Protein AF-A0A7U2MVR7-F1 (afdb_monomer_lite)

Sequence (162 aa):
MIDPFQKLPEEIIIQILESCWDFTSLDGLLQISLKANEVFDTYYPRITEAVVASCSMTSGFNDHKFRLVVAIQAAAIGPRTLRKCLEDKHWEPMPPVMESIFWSLECSTPIRQAINSAAKVHRLACICYDSFIENVKKAKPARPNVSENEIMTGFAPIHQCD

Structure (mmCIF, N/CA/C/O backbone):
data_AF-A0A7U2MVR7-F1
#
_entry.id   AF-A0A7U2MVR7-F1
#
loop_
_atom_site.group_PDB
_atom_site.id
_atom_site.type_symbol
_atom_site.label_atom_id
_atom_site.label_alt_id
_atom_site.label_comp_id
_atom_site.label_asym_id
_atom_site.label_entity_id
_atom_site.label_seq_id
_atom_site.pdbx_PDB_ins_code
_atom_site.Cartn_x
_atom_site.Cartn_y
_atom_site.Cartn_z
_atom_site.occupancy
_atom_site.B_iso_or_equiv
_atom_site.auth_seq_id
_atom_site.auth_comp_id
_atom_site.auth_asym_id
_atom_site.auth_atom_id
_atom_site.pdbx_PDB_model_num
ATOM 1 N N . MET A 1 1 ? -0.095 23.634 9.746 1.00 66.62 1 MET A N 1
ATOM 2 C CA . MET A 1 1 ? -0.661 23.236 8.440 1.00 66.62 1 MET A CA 1
ATOM 3 C C . MET A 1 1 ? -2.082 22.780 8.706 1.00 66.62 1 MET A C 1
ATOM 5 O O . MET A 1 1 ? -2.277 22.106 9.709 1.00 66.62 1 MET A O 1
ATOM 9 N N . ILE A 1 2 ? -3.065 23.219 7.922 1.00 87.19 2 ILE A N 1
ATOM 10 C CA . ILE A 1 2 ? -4.444 22.730 8.069 1.00 87.19 2 ILE A CA 1
ATOM 11 C C . ILE A 1 2 ? -4.480 21.322 7.470 1.00 87.19 2 ILE A C 1
ATOM 13 O O . ILE A 1 2 ? -3.958 21.136 6.373 1.00 87.19 2 ILE A O 1
ATOM 17 N N . ASP A 1 3 ? -5.045 20.352 8.189 1.00 92.12 3 ASP A N 1
ATOM 18 C CA . ASP A 1 3 ? -5.197 18.989 7.675 1.00 92.12 3 ASP A CA 1
ATOM 19 C C . ASP A 1 3 ? -6.128 19.005 6.442 1.00 92.12 3 ASP A C 1
ATOM 21 O O . ASP A 1 3 ? -7.248 19.527 6.536 1.00 92.12 3 ASP A O 1
ATOM 25 N N . PRO A 1 4 ? -5.692 18.479 5.278 1.00 92.44 4 PRO A N 1
ATOM 26 C CA . PRO A 1 4 ? -6.459 18.573 4.037 1.00 92.44 4 PRO A CA 1
ATOM 27 C C . PRO A 1 4 ? -7.788 17.806 4.080 1.00 92.44 4 PRO A C 1
ATOM 29 O O . PRO A 1 4 ? -8.694 18.127 3.312 1.00 92.44 4 PRO A O 1
ATOM 32 N N . PHE A 1 5 ? -7.942 16.850 4.999 1.00 95.88 5 PHE A N 1
ATOM 33 C CA . PHE A 1 5 ? -9.156 16.053 5.165 1.00 95.88 5 PHE A CA 1
ATOM 34 C C . PHE A 1 5 ? -9.999 16.488 6.370 1.00 95.88 5 PHE A C 1
ATOM 36 O O . PHE A 1 5 ? -11.045 15.897 6.618 1.00 95.88 5 PHE A O 1
ATOM 43 N N . GLN A 1 6 ? -9.618 17.555 7.087 1.00 94.94 6 GLN A N 1
ATOM 44 C CA . GLN A 1 6 ? -10.254 17.954 8.354 1.00 94.94 6 GLN A CA 1
ATOM 45 C C . GLN A 1 6 ? -11.776 18.140 8.279 1.00 94.94 6 GLN A C 1
ATOM 47 O O . GLN A 1 6 ? -12.474 17.967 9.274 1.00 94.94 6 GLN A O 1
ATOM 52 N N . LYS A 1 7 ? -12.291 18.565 7.121 1.00 95.38 7 LYS A N 1
ATOM 53 C CA . LYS A 1 7 ? -13.718 18.856 6.910 1.00 95.38 7 LYS A CA 1
ATOM 54 C C . LYS A 1 7 ? -14.466 17.733 6.190 1.00 95.38 7 LYS A C 1
ATOM 56 O O . LYS A 1 7 ? -15.657 17.887 5.931 1.00 95.38 7 LYS A O 1
ATOM 61 N N . LEU A 1 8 ? -13.775 16.661 5.810 1.00 96.69 8 LEU A N 1
ATOM 62 C CA . LEU A 1 8 ? -14.370 15.564 5.061 1.00 96.69 8 LEU A CA 1
ATOM 63 C C . LEU A 1 8 ? -14.932 14.508 6.025 1.00 96.69 8 LEU A C 1
ATOM 65 O O . LEU A 1 8 ? -14.269 14.177 7.010 1.00 96.69 8 LEU A O 1
ATOM 69 N N . PRO A 1 9 ? -16.133 13.968 5.752 1.00 97.25 9 PRO A N 1
ATOM 70 C CA . PRO A 1 9 ? -16.637 12.789 6.448 1.00 97.25 9 PRO A CA 1
ATOM 71 C C . PRO A 1 9 ? -15.704 11.592 6.252 1.00 97.25 9 PRO A C 1
ATOM 73 O O . PRO A 1 9 ? -15.078 11.463 5.196 1.00 97.25 9 PRO A O 1
ATOM 76 N N . GLU A 1 10 ? -15.640 10.693 7.234 1.00 97.44 10 GLU A N 1
ATOM 77 C CA . GLU A 1 10 ? -14.748 9.528 7.188 1.00 97.44 10 GLU A CA 1
ATOM 78 C C . GLU A 1 10 ? -15.024 8.635 5.980 1.00 97.44 10 GLU A C 1
ATOM 80 O O . GLU A 1 10 ? -14.089 8.144 5.358 1.00 97.44 10 GLU A O 1
ATOM 85 N N . GLU A 1 11 ? -16.285 8.499 5.575 1.00 97.69 11 GLU A N 1
ATOM 86 C CA . GLU A 1 11 ? -16.694 7.695 4.424 1.00 97.69 11 GLU A CA 1
ATOM 87 C C . GLU A 1 11 ? -16.067 8.205 3.123 1.00 97.69 11 GLU A C 1
ATOM 89 O O . GLU A 1 11 ? -15.654 7.414 2.275 1.00 97.69 11 GLU A O 1
ATOM 94 N N . ILE A 1 12 ? -15.947 9.528 2.985 1.00 98.25 12 ILE A N 1
ATOM 95 C CA . ILE A 1 12 ? -15.299 10.157 1.831 1.00 98.25 12 ILE A CA 1
ATOM 96 C C . ILE A 1 12 ? -13.788 9.928 1.886 1.00 98.25 12 ILE A C 1
ATOM 98 O O . ILE A 1 12 ? -13.169 9.653 0.861 1.00 98.25 12 ILE A O 1
ATOM 102 N N . ILE A 1 13 ? -13.188 9.990 3.077 1.00 98.31 13 ILE A N 1
ATOM 103 C CA . ILE A 1 13 ? -11.759 9.707 3.262 1.00 98.31 13 ILE A CA 1
ATOM 104 C C . ILE A 1 13 ? -11.457 8.251 2.891 1.00 98.31 13 ILE A C 1
ATOM 106 O O . ILE A 1 13 ? -10.521 8.010 2.134 1.00 98.31 13 ILE A O 1
ATOM 110 N N . ILE A 1 14 ? -12.270 7.294 3.351 1.00 98.44 14 ILE A N 1
ATOM 111 C CA . ILE A 1 14 ? -12.141 5.873 2.997 1.00 98.44 14 ILE A CA 1
ATOM 112 C C . ILE A 1 14 ? -12.180 5.708 1.478 1.00 98.44 14 ILE A C 1
ATOM 114 O O . ILE A 1 14 ? -11.265 5.109 0.923 1.00 98.44 14 ILE A O 1
ATOM 118 N N . GLN A 1 15 ? -13.169 6.295 0.797 1.00 98.25 15 GLN A N 1
ATOM 119 C CA . GLN A 1 15 ? -13.274 6.217 -0.665 1.00 98.25 15 GLN A CA 1
ATOM 120 C C . GLN A 1 15 ? -12.039 6.785 -1.374 1.00 98.25 15 GLN A C 1
ATOM 122 O O . GLN A 1 15 ? -11.564 6.194 -2.343 1.00 98.25 15 GLN A O 1
ATOM 127 N N . ILE A 1 16 ? -11.496 7.909 -0.896 1.00 98.12 16 ILE A N 1
ATOM 128 C CA . ILE A 1 16 ? -10.275 8.503 -1.458 1.00 98.12 16 ILE A CA 1
ATOM 129 C C . ILE A 1 16 ? -9.080 7.557 -1.281 1.00 98.12 16 ILE A C 1
ATOM 131 O O . ILE A 1 16 ? -8.317 7.351 -2.225 1.00 98.12 16 ILE A O 1
ATOM 135 N N . LEU A 1 17 ? -8.922 6.966 -0.094 1.00 98.31 17 LEU A N 1
ATOM 136 C CA . LEU A 1 17 ? -7.825 6.040 0.188 1.00 98.31 17 LEU A CA 1
ATOM 137 C C . LEU A 1 17 ? -7.960 4.731 -0.609 1.00 98.31 17 LEU A C 1
ATOM 139 O O . LEU A 1 17 ? -6.971 4.267 -1.166 1.00 98.31 17 LEU A O 1
ATOM 143 N N . GLU A 1 18 ? -9.170 4.176 -0.730 1.00 97.81 18 GLU A N 1
ATOM 144 C CA . GLU A 1 18 ? -9.470 2.996 -1.561 1.00 97.81 18 GLU A CA 1
ATOM 145 C C . GLU A 1 18 ? -9.227 3.248 -3.055 1.00 97.81 18 GLU A C 1
ATOM 147 O O . GLU A 1 18 ? -8.863 2.333 -3.788 1.00 97.81 18 GLU A O 1
ATOM 152 N N . SER A 1 19 ? -9.402 4.493 -3.506 1.00 97.06 19 SER A N 1
ATOM 153 C CA . SER A 1 19 ? -9.226 4.888 -4.910 1.00 97.06 19 SER A CA 1
ATOM 154 C C . SER A 1 19 ? -7.772 5.188 -5.283 1.00 97.06 19 SER A C 1
ATOM 156 O O . SER A 1 19 ? -7.496 5.578 -6.420 1.00 97.06 19 SER A O 1
ATOM 158 N N . CYS A 1 20 ? -6.827 5.045 -4.350 1.00 96.44 20 CYS A N 1
ATOM 159 C CA . CYS A 1 20 ? -5.414 5.213 -4.659 1.00 96.44 20 CYS A CA 1
ATOM 160 C C . CYS A 1 20 ? -4.972 4.173 -5.697 1.00 96.44 20 CYS A C 1
ATOM 162 O O . CYS A 1 20 ? -5.199 2.976 -5.544 1.00 96.44 20 CYS A O 1
ATOM 164 N N . TRP A 1 21 ? -4.322 4.654 -6.758 1.00 92.56 21 TRP A N 1
ATOM 165 C CA . TRP A 1 21 ? -3.877 3.819 -7.877 1.00 92.56 21 TRP A CA 1
ATOM 166 C C . TRP A 1 21 ? -2.571 3.071 -7.588 1.00 92.56 21 TRP A C 1
ATOM 168 O O . TRP A 1 21 ? -2.231 2.105 -8.263 1.00 92.56 21 TRP A O 1
ATOM 178 N N . ASP A 1 22 ? -1.807 3.537 -6.600 1.00 93.44 22 ASP A N 1
ATOM 179 C CA . ASP A 1 22 ? -0.560 2.919 -6.177 1.00 93.44 22 ASP A CA 1
ATOM 180 C C . ASP A 1 22 ? -0.245 3.207 -4.701 1.00 93.44 22 ASP A C 1
ATOM 182 O O . ASP A 1 22 ? -0.833 4.077 -4.046 1.00 93.44 22 ASP A O 1
ATOM 186 N N . PHE A 1 23 ? 0.741 2.478 -4.173 1.00 95.06 23 PHE A N 1
ATOM 187 C CA . PHE A 1 23 ? 1.223 2.668 -2.806 1.00 95.06 23 PHE A CA 1
ATOM 188 C C . PHE A 1 23 ? 1.916 4.012 -2.589 1.00 95.06 23 PHE A C 1
ATOM 190 O O . PHE A 1 23 ? 2.011 4.457 -1.451 1.00 95.06 23 PHE A O 1
ATOM 197 N N . THR A 1 24 ? 2.410 4.668 -3.642 1.00 95.81 24 THR A N 1
ATOM 198 C CA . THR A 1 24 ? 3.061 5.978 -3.523 1.00 95.81 24 THR A CA 1
ATOM 199 C C . THR A 1 24 ? 2.051 7.067 -3.185 1.00 95.81 24 THR A C 1
ATOM 201 O O . THR A 1 24 ? 2.333 7.914 -2.337 1.00 95.81 24 THR A O 1
ATOM 204 N N . SER A 1 25 ? 0.886 7.016 -3.823 1.00 95.81 25 SER A N 1
ATOM 205 C CA . SER A 1 25 ? -0.253 7.896 -3.596 1.00 95.81 25 SER A CA 1
ATOM 206 C C . SER A 1 25 ? -0.815 7.672 -2.198 1.00 95.81 25 SER A C 1
ATOM 208 O O . SER A 1 25 ? -0.944 8.628 -1.435 1.00 95.81 25 SER A O 1
ATOM 210 N N . LEU A 1 26 ? -1.033 6.406 -1.821 1.00 97.44 26 LEU A N 1
ATOM 211 C CA . LEU A 1 26 ? -1.498 6.050 -0.480 1.00 97.44 26 LEU A CA 1
ATOM 212 C C . LEU A 1 26 ? -0.509 6.516 0.607 1.00 97.44 26 LEU A C 1
ATOM 214 O O . LEU A 1 26 ? -0.905 7.235 1.520 1.00 97.44 26 LEU A O 1
ATOM 218 N N . ASP A 1 27 ? 0.783 6.180 0.487 1.00 97.44 27 ASP A N 1
ATOM 219 C CA . ASP A 1 27 ? 1.849 6.625 1.405 1.00 97.44 27 ASP A CA 1
ATOM 220 C C . ASP A 1 27 ? 1.889 8.154 1.532 1.00 97.44 27 ASP A C 1
ATOM 222 O O . ASP A 1 27 ? 2.005 8.682 2.637 1.00 97.44 27 ASP A O 1
ATOM 226 N N . GLY A 1 28 ? 1.741 8.868 0.412 1.00 96.56 28 GLY A N 1
ATOM 227 C CA . GLY A 1 28 ? 1.685 10.326 0.389 1.00 96.56 28 GLY A CA 1
ATOM 228 C C . GLY A 1 28 ? 0.511 10.880 1.194 1.00 96.56 28 GLY A C 1
ATOM 229 O O . GLY A 1 28 ? 0.720 11.725 2.063 1.00 96.56 28 GLY A O 1
ATOM 230 N N . LEU A 1 29 ? -0.708 10.381 0.961 1.00 97.00 29 LEU A N 1
ATOM 231 C CA . LEU A 1 29 ? -1.904 10.827 1.686 1.00 97.00 29 LEU A CA 1
ATOM 232 C C . LEU A 1 29 ? -1.793 10.578 3.197 1.00 97.00 29 LEU A C 1
ATOM 234 O O . LEU A 1 29 ? -2.119 11.462 3.990 1.00 97.00 29 LEU A O 1
ATOM 238 N N . LEU A 1 30 ? -1.268 9.415 3.594 1.00 97.06 30 LEU A N 1
ATOM 239 C CA . LEU A 1 30 ? -1.075 9.056 5.003 1.00 97.06 30 LEU A CA 1
ATOM 240 C C . LEU A 1 30 ? -0.002 9.900 5.710 1.00 97.06 30 LEU A C 1
ATOM 242 O O . LEU A 1 30 ? -0.037 10.011 6.937 1.00 97.06 30 LEU A O 1
ATOM 246 N N . GLN A 1 31 ? 0.953 10.471 4.968 1.00 95.44 31 GLN A N 1
ATOM 247 C CA . GLN A 1 31 ? 2.003 11.343 5.511 1.00 95.44 31 GLN A CA 1
ATOM 248 C C . GLN A 1 31 ? 1.556 12.799 5.675 1.00 95.44 31 GLN A C 1
ATOM 250 O O . GLN A 1 31 ? 2.071 13.493 6.551 1.00 95.44 31 GLN A O 1
ATOM 255 N N . ILE A 1 32 ? 0.628 13.278 4.843 1.00 94.94 32 ILE A N 1
ATOM 256 C CA . ILE A 1 32 ? 0.232 14.697 4.823 1.00 94.94 32 ILE A CA 1
ATOM 257 C C . ILE A 1 32 ? -1.029 15.006 5.641 1.00 94.94 32 ILE A C 1
ATOM 259 O O . ILE A 1 32 ? -1.340 16.179 5.845 1.00 94.94 32 ILE A O 1
ATOM 263 N N . SER A 1 33 ? -1.764 13.986 6.094 1.00 96.56 33 SER A N 1
ATOM 264 C CA . SER A 1 33 ? -3.003 14.145 6.861 1.00 96.56 33 SER A CA 1
ATOM 265 C C . SER A 1 33 ? -3.054 13.199 8.051 1.00 96.56 33 SER A C 1
ATOM 267 O O . SER A 1 33 ? -2.988 11.981 7.894 1.00 96.56 33 SER A O 1
ATOM 269 N N . LEU A 1 34 ? -3.228 13.777 9.239 1.00 96.00 34 LEU A N 1
ATOM 270 C CA . LEU A 1 34 ? -3.476 13.036 10.469 1.00 96.00 34 LEU A CA 1
ATOM 271 C C . LEU A 1 34 ? -4.850 12.364 10.411 1.00 96.00 34 LEU A C 1
ATOM 273 O O . LEU A 1 34 ? -4.970 11.199 10.775 1.00 96.00 34 LEU A O 1
ATOM 277 N N . LYS A 1 35 ? -5.871 13.051 9.884 1.00 96.88 35 LYS A N 1
ATOM 278 C CA . LYS A 1 35 ? -7.219 12.482 9.792 1.00 96.88 35 LYS A CA 1
ATOM 279 C C . LYS A 1 35 ? -7.272 11.273 8.852 1.00 96.88 35 LYS A C 1
ATOM 281 O O . LYS A 1 35 ? -7.888 10.266 9.190 1.00 96.88 35 LYS A O 1
ATOM 286 N N . ALA A 1 36 ? -6.594 11.329 7.703 1.00 97.50 36 ALA A N 1
ATOM 287 C CA . ALA A 1 36 ? -6.458 10.169 6.819 1.00 97.50 36 ALA A CA 1
ATOM 288 C C . ALA A 1 36 ? -5.699 9.018 7.496 1.00 97.50 36 ALA A C 1
ATOM 290 O O . ALA A 1 36 ? -6.026 7.852 7.289 1.00 97.50 36 ALA A O 1
ATOM 291 N N . ASN A 1 37 ? -4.711 9.350 8.330 1.00 96.69 37 ASN A N 1
ATOM 292 C CA . ASN A 1 37 ? -3.940 8.386 9.103 1.00 96.69 37 ASN A CA 1
ATOM 293 C C . ASN A 1 37 ? -4.819 7.632 10.122 1.00 96.69 37 ASN A C 1
ATOM 295 O O . ASN A 1 37 ? -4.791 6.406 10.150 1.00 96.69 37 ASN A O 1
ATOM 299 N N . GLU A 1 38 ? -5.650 8.345 10.884 1.00 97.25 38 GLU A N 1
ATOM 300 C CA . GLU A 1 38 ? -6.597 7.758 11.847 1.00 97.25 38 GLU A CA 1
ATOM 301 C C . GLU A 1 38 ? -7.645 6.864 11.165 1.00 97.25 38 GLU A C 1
ATOM 303 O O . GLU A 1 38 ? -7.922 5.749 11.615 1.00 97.25 38 GLU A O 1
ATOM 308 N N . VAL A 1 39 ? -8.206 7.333 10.043 1.00 98.00 39 VAL A N 1
ATOM 309 C CA . VAL A 1 39 ? -9.152 6.548 9.234 1.00 98.00 39 VAL A CA 1
ATOM 310 C C . VAL A 1 39 ? -8.476 5.278 8.727 1.00 98.00 39 VAL A C 1
ATOM 312 O O . VAL A 1 39 ? -9.038 4.188 8.832 1.00 98.00 39 VAL A O 1
ATOM 315 N N . PHE A 1 40 ? -7.245 5.383 8.228 1.00 98.19 40 PHE A N 1
ATOM 316 C CA . PHE A 1 40 ? -6.500 4.212 7.793 1.00 98.19 40 PHE A CA 1
ATOM 317 C C . PHE A 1 40 ? -6.284 3.214 8.931 1.00 98.19 40 PHE A C 1
ATOM 319 O O . PHE A 1 40 ? -6.528 2.035 8.727 1.00 98.19 40 PHE A O 1
ATOM 326 N N . ASP A 1 41 ? -5.906 3.646 10.135 1.00 97.56 41 ASP A N 1
ATOM 327 C CA . ASP A 1 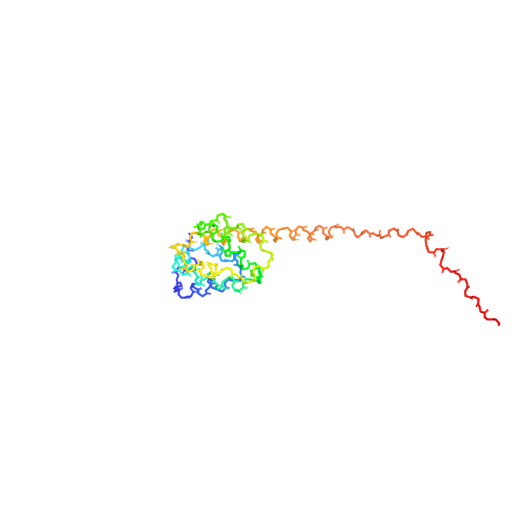41 ? -5.704 2.726 11.267 1.00 97.56 41 ASP A CA 1
ATOM 328 C C . ASP A 1 41 ? -6.963 1.951 11.667 1.00 97.56 41 ASP A C 1
ATOM 330 O O . ASP A 1 41 ? -6.859 0.840 12.183 1.00 97.56 41 ASP A O 1
ATOM 334 N N . THR A 1 42 ? -8.142 2.495 11.374 1.00 97.44 42 THR A N 1
ATOM 335 C CA . THR A 1 42 ? -9.421 1.823 11.630 1.00 97.44 42 THR A CA 1
ATOM 336 C C . THR A 1 42 ? -9.790 0.840 10.513 1.00 97.44 42 THR A C 1
ATOM 338 O O . THR A 1 42 ? -10.329 -0.233 10.780 1.00 97.44 42 THR A O 1
ATOM 341 N N . TYR A 1 43 ? -9.485 1.177 9.256 1.00 97.62 43 TYR A N 1
ATOM 342 C CA . TYR A 1 43 ? -9.970 0.454 8.070 1.00 97.62 43 TYR A CA 1
ATOM 343 C C . TYR A 1 43 ? -8.851 -0.141 7.199 1.00 97.62 43 TYR A C 1
ATOM 345 O O . TYR A 1 43 ? -9.076 -0.468 6.030 1.00 97.62 43 TYR A O 1
ATOM 353 N N . TYR A 1 44 ? -7.646 -0.301 7.751 1.00 96.88 44 TYR A N 1
ATOM 354 C CA . TYR A 1 44 ? -6.451 -0.677 6.995 1.00 96.88 44 TYR A CA 1
ATOM 355 C C . TYR A 1 44 ? -6.592 -1.968 6.172 1.00 96.88 44 TYR A C 1
ATOM 357 O O . TYR A 1 44 ? -6.052 -1.962 5.064 1.00 96.88 44 TYR A O 1
ATOM 365 N N . PRO A 1 45 ? -7.293 -3.049 6.598 1.00 96.81 45 PRO A N 1
ATOM 366 C CA . PRO A 1 45 ? -7.383 -4.248 5.767 1.00 96.81 45 PRO A CA 1
ATOM 367 C C . PRO A 1 45 ? -8.150 -3.950 4.483 1.00 96.81 45 PRO A C 1
ATOM 369 O O . PRO A 1 45 ? -7.658 -4.198 3.387 1.00 96.81 45 PRO A O 1
ATOM 372 N N . ARG A 1 46 ? -9.320 -3.320 4.627 1.00 97.19 46 ARG A N 1
ATOM 373 C CA . ARG A 1 46 ? -10.216 -2.968 3.526 1.00 97.19 46 ARG A CA 1
ATOM 374 C C . ARG A 1 46 ? -9.547 -2.020 2.528 1.00 97.19 46 ARG A C 1
ATOM 376 O O . ARG A 1 46 ? -9.573 -2.283 1.331 1.00 97.19 46 ARG A O 1
ATOM 383 N N . ILE A 1 47 ? -8.917 -0.954 3.023 1.00 98.06 47 ILE A N 1
ATOM 384 C CA . ILE A 1 47 ? -8.226 0.026 2.172 1.00 98.06 47 ILE A CA 1
ATOM 385 C C . ILE A 1 47 ? -7.049 -0.629 1.441 1.00 98.06 47 ILE A C 1
ATOM 387 O O . ILE A 1 47 ? -6.866 -0.416 0.246 1.00 98.06 47 ILE A O 1
ATOM 391 N N . THR A 1 48 ? -6.255 -1.440 2.144 1.00 96.50 48 THR A N 1
ATOM 392 C CA . THR A 1 48 ? -5.072 -2.078 1.550 1.00 96.50 48 THR A CA 1
ATOM 393 C C . THR A 1 48 ? -5.463 -3.093 0.482 1.00 96.50 48 THR A C 1
ATOM 395 O O . THR A 1 48 ? -4.840 -3.098 -0.574 1.00 96.50 48 THR A O 1
ATOM 398 N N . GLU A 1 49 ? -6.509 -3.895 0.708 1.00 95.00 49 GLU A N 1
ATOM 399 C CA . GLU A 1 49 ? -7.064 -4.798 -0.312 1.00 95.00 49 GLU A CA 1
ATOM 400 C C . GLU A 1 49 ? -7.481 -4.035 -1.576 1.00 95.00 49 GLU A C 1
ATOM 402 O O . GLU A 1 49 ? -7.109 -4.420 -2.685 1.00 95.00 49 GLU A O 1
ATOM 407 N N . ALA A 1 50 ? -8.197 -2.916 -1.420 1.00 95.69 50 ALA A N 1
ATOM 408 C CA . ALA A 1 50 ? -8.635 -2.102 -2.552 1.00 95.69 50 ALA A CA 1
ATOM 409 C C . ALA A 1 50 ? -7.448 -1.576 -3.375 1.00 95.69 50 ALA A C 1
ATOM 411 O O . ALA A 1 50 ? -7.446 -1.689 -4.601 1.00 95.69 50 ALA A O 1
ATOM 412 N N . VAL A 1 51 ? -6.409 -1.069 -2.703 1.00 95.25 51 VAL A N 1
ATOM 413 C CA . VAL A 1 51 ? -5.213 -0.532 -3.369 1.00 95.25 51 VAL A CA 1
ATOM 414 C C . VAL A 1 51 ? -4.365 -1.634 -4.002 1.00 95.25 51 VAL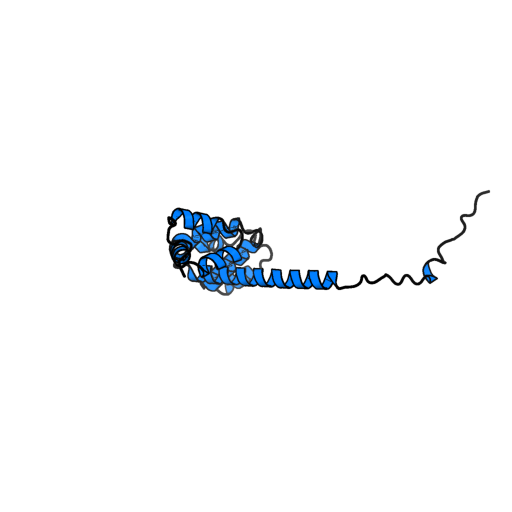 A C 1
ATOM 416 O O . VAL A 1 51 ? -3.836 -1.454 -5.093 1.00 95.25 51 VAL A O 1
ATOM 419 N N . VAL A 1 52 ? -4.242 -2.798 -3.366 1.00 93.69 52 VAL A N 1
ATOM 420 C CA . VAL A 1 52 ? -3.569 -3.967 -3.953 1.00 93.69 52 VAL A CA 1
ATOM 421 C C . VAL A 1 52 ? -4.273 -4.415 -5.237 1.00 93.69 52 VAL A C 1
ATOM 423 O O . VAL A 1 52 ? -3.602 -4.716 -6.226 1.00 93.69 52 VAL A O 1
ATOM 426 N N . ALA A 1 53 ? -5.608 -4.425 -5.237 1.00 91.50 53 ALA A N 1
ATOM 427 C CA . ALA A 1 53 ? -6.409 -4.815 -6.392 1.00 91.50 53 ALA A CA 1
ATOM 428 C C . ALA A 1 53 ? -6.364 -3.783 -7.536 1.00 91.50 53 ALA A C 1
ATOM 430 O O . ALA A 1 53 ? -6.429 -4.167 -8.704 1.00 91.50 53 ALA A O 1
ATOM 431 N N . SER A 1 54 ? -6.250 -2.487 -7.224 1.00 90.19 54 SER A N 1
ATOM 432 C CA . SER A 1 54 ? -6.182 -1.408 -8.223 1.00 90.19 54 SER A CA 1
ATOM 433 C C . SER A 1 54 ? -4.765 -1.162 -8.757 1.00 90.19 54 SER A C 1
ATOM 435 O O . SER A 1 54 ? -4.593 -0.688 -9.884 1.00 90.19 54 SER A O 1
ATOM 437 N N . CYS A 1 55 ? -3.736 -1.490 -7.974 1.00 89.94 55 CYS A N 1
ATOM 438 C CA . CYS A 1 55 ? -2.355 -1.182 -8.304 1.00 89.94 55 CYS A CA 1
ATOM 439 C C . CYS A 1 55 ? -1.796 -2.139 -9.362 1.00 89.94 55 CYS A C 1
ATOM 441 O O . CYS A 1 55 ? -1.551 -3.324 -9.138 1.00 89.94 55 CYS A O 1
ATOM 443 N N . SER A 1 56 ? -1.503 -1.592 -10.542 1.00 85.81 56 SER A N 1
ATOM 444 C CA . SER A 1 56 ? -0.903 -2.357 -11.645 1.00 85.81 56 SER A CA 1
ATOM 445 C C . SER A 1 56 ? 0.427 -3.030 -11.270 1.00 85.81 56 SER A C 1
ATOM 447 O O . SER A 1 56 ? 0.724 -4.116 -11.771 1.00 85.81 56 SER A O 1
ATOM 449 N N . MET A 1 57 ? 1.206 -2.449 -10.347 1.00 77.75 57 MET A N 1
ATOM 450 C CA . MET A 1 57 ? 2.460 -3.051 -9.875 1.00 77.75 57 MET A CA 1
ATOM 451 C C . MET A 1 57 ? 2.240 -4.327 -9.061 1.00 77.75 57 MET A C 1
ATOM 453 O O . MET A 1 57 ? 3.140 -5.166 -9.025 1.00 77.75 57 MET A O 1
ATOM 457 N N . THR A 1 58 ? 1.078 -4.486 -8.424 1.00 79.81 58 THR A N 1
ATOM 458 C CA . THR A 1 58 ? 0.688 -5.693 -7.680 1.00 79.81 58 THR A CA 1
ATOM 459 C C . THR A 1 58 ? -0.135 -6.669 -8.504 1.00 79.81 58 THR A C 1
ATOM 461 O O . THR A 1 58 ? -0.526 -7.707 -7.986 1.00 79.81 58 THR A O 1
ATOM 464 N N . SER A 1 59 ? -0.337 -6.412 -9.798 1.00 77.94 59 SER A N 1
ATOM 465 C CA . SER A 1 59 ? -0.980 -7.389 -10.676 1.00 77.94 59 SER A CA 1
ATOM 466 C C . SER A 1 59 ? -0.216 -8.725 -10.711 1.00 77.94 59 SER A C 1
ATOM 468 O O . SER A 1 59 ? 1.021 -8.780 -10.664 1.00 77.94 59 SER A O 1
ATOM 470 N N . GLY A 1 60 ? -0.972 -9.825 -10.773 1.00 75.94 60 GLY A N 1
ATOM 471 C CA . GLY A 1 60 ? -0.432 -11.184 -10.785 1.00 75.94 60 GLY A CA 1
ATOM 472 C C . GLY A 1 60 ? 0.390 -11.508 -9.534 1.00 75.94 60 GLY A C 1
ATOM 473 O O . GLY A 1 60 ? -0.008 -11.222 -8.410 1.00 75.94 60 GLY A O 1
ATOM 474 N N . PHE A 1 61 ? 1.575 -12.091 -9.726 1.00 71.19 61 PHE A N 1
ATOM 475 C CA . PHE A 1 61 ? 2.407 -12.604 -8.630 1.00 71.19 61 PHE A CA 1
ATOM 476 C C . PHE A 1 61 ? 2.925 -11.526 -7.652 1.00 71.19 61 PHE A C 1
ATOM 478 O O . PHE A 1 61 ? 3.427 -11.840 -6.571 1.00 71.19 61 PHE A O 1
ATOM 485 N N . ASN A 1 62 ? 2.842 -10.242 -8.004 1.00 81.50 62 ASN A N 1
ATOM 486 C CA . ASN A 1 62 ? 3.345 -9.180 -7.138 1.00 81.50 62 ASN A CA 1
ATOM 487 C C . ASN A 1 62 ? 2.414 -8.866 -5.950 1.00 81.50 62 ASN A C 1
ATOM 489 O O . ASN A 1 62 ? 2.928 -8.406 -4.929 1.00 81.50 62 ASN A O 1
ATOM 493 N N . ASP A 1 63 ? 1.113 -9.177 -6.020 1.00 86.81 63 ASP A N 1
ATOM 494 C CA . ASP A 1 63 ? 0.218 -9.166 -4.849 1.00 86.81 63 ASP A CA 1
ATOM 495 C C . ASP A 1 63 ? 0.743 -10.123 -3.768 1.00 86.81 63 ASP A C 1
ATOM 497 O O . ASP A 1 63 ? 1.004 -9.730 -2.629 1.00 86.81 63 ASP A O 1
ATOM 501 N N . HIS A 1 64 ? 1.041 -11.365 -4.158 1.00 86.50 64 HIS A N 1
ATOM 502 C CA . HIS A 1 64 ? 1.551 -12.387 -3.243 1.00 86.50 64 HIS A CA 1
ATOM 503 C C . HIS A 1 64 ? 2.846 -11.941 -2.550 1.00 86.5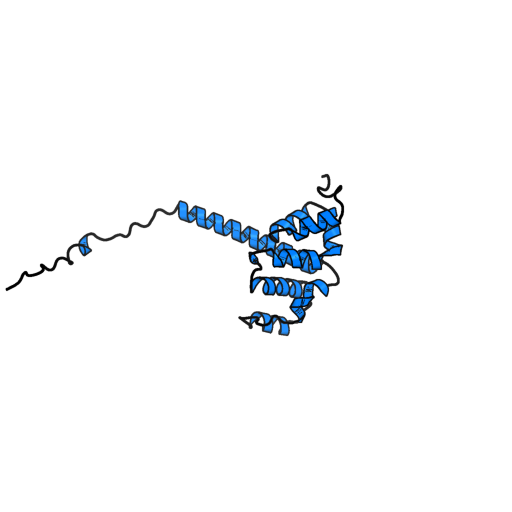0 64 HIS A C 1
ATOM 505 O O . HIS A 1 64 ? 3.031 -12.156 -1.350 1.00 86.50 64 HIS A O 1
ATOM 511 N N . LYS A 1 65 ? 3.741 -11.262 -3.281 1.00 87.50 65 LYS A N 1
ATOM 512 C CA . LYS A 1 65 ? 4.965 -10.690 -2.701 1.00 87.50 65 LYS A CA 1
ATOM 513 C C . LYS A 1 65 ? 4.662 -9.589 -1.696 1.00 87.50 65 LYS A C 1
ATOM 515 O O . LYS A 1 65 ? 5.322 -9.529 -0.662 1.00 87.50 65 LYS A O 1
ATOM 520 N N . PHE A 1 66 ? 3.696 -8.721 -1.981 1.00 91.50 66 PHE A N 1
ATOM 521 C CA . PHE A 1 66 ? 3.306 -7.673 -1.046 1.00 91.50 66 PHE A CA 1
ATOM 522 C C . PHE A 1 66 ? 2.739 -8.277 0.248 1.00 91.50 66 PHE A C 1
ATOM 524 O O . PHE A 1 66 ? 3.202 -7.934 1.337 1.00 91.50 66 PHE A O 1
ATOM 531 N N . ARG A 1 67 ? 1.837 -9.261 0.139 1.00 92.38 67 ARG A N 1
ATOM 532 C CA . ARG A 1 67 ? 1.313 -10.028 1.285 1.00 92.38 67 ARG A CA 1
ATOM 533 C C . ARG A 1 67 ? 2.419 -10.730 2.071 1.00 92.38 67 ARG A C 1
ATOM 535 O O . ARG A 1 67 ? 2.425 -10.674 3.299 1.00 92.38 67 ARG A O 1
ATOM 542 N N . LEU A 1 68 ? 3.403 -11.315 1.384 1.00 90.56 68 LEU A N 1
ATOM 543 C CA . LEU A 1 68 ? 4.575 -11.915 2.023 1.00 90.56 68 LEU A CA 1
ATOM 544 C C . LEU A 1 68 ? 5.386 -10.885 2.812 1.00 90.56 68 LEU A C 1
ATOM 546 O O . LEU A 1 68 ? 5.782 -11.161 3.942 1.00 90.56 68 LEU A O 1
ATOM 550 N N . VAL A 1 69 ? 5.631 -9.702 2.241 1.00 92.44 69 VAL A N 1
ATOM 551 C CA . VAL A 1 69 ? 6.332 -8.618 2.942 1.00 92.44 69 VAL A CA 1
ATOM 552 C C . VAL A 1 69 ? 5.560 -8.222 4.195 1.00 92.44 69 VAL A C 1
ATOM 554 O O . VAL A 1 69 ? 6.167 -8.131 5.258 1.00 92.44 69 VAL A O 1
ATOM 557 N N . VAL A 1 70 ? 4.236 -8.066 4.113 1.00 94.94 70 VAL A N 1
ATOM 558 C CA . VAL A 1 70 ? 3.398 -7.791 5.291 1.00 94.94 70 VAL A CA 1
ATOM 559 C C . VAL A 1 70 ? 3.540 -8.893 6.342 1.00 94.94 70 VAL A C 1
ATOM 561 O O . VAL A 1 70 ? 3.774 -8.590 7.511 1.00 94.94 70 VAL A O 1
ATOM 564 N N . ALA A 1 71 ? 3.476 -10.163 5.940 1.00 92.88 71 ALA A N 1
ATOM 565 C CA . ALA A 1 71 ? 3.630 -11.293 6.852 1.00 92.88 71 ALA A CA 1
ATOM 566 C C . ALA A 1 71 ? 5.012 -11.330 7.531 1.00 92.88 71 ALA A C 1
ATOM 568 O O . ALA A 1 71 ? 5.109 -11.679 8.708 1.00 92.88 71 ALA A O 1
ATOM 569 N N . ILE A 1 72 ? 6.079 -10.944 6.819 1.00 92.25 72 ILE A N 1
ATOM 570 C CA . ILE A 1 72 ? 7.433 -10.813 7.379 1.00 92.25 72 ILE A CA 1
ATOM 571 C C . ILE A 1 72 ? 7.482 -9.671 8.399 1.00 92.25 72 ILE A C 1
ATOM 573 O O . ILE A 1 72 ? 7.970 -9.880 9.507 1.00 92.25 72 ILE A O 1
ATOM 577 N N . GLN A 1 73 ? 6.959 -8.489 8.053 1.00 93.50 73 GLN A N 1
ATOM 578 C CA . GLN A 1 73 ? 6.950 -7.325 8.953 1.00 93.50 73 GLN A CA 1
ATOM 579 C C . GLN A 1 73 ? 6.123 -7.585 10.220 1.00 93.50 73 GLN A C 1
ATOM 581 O O . GLN A 1 73 ? 6.467 -7.114 11.299 1.00 93.50 73 GLN A O 1
ATOM 586 N N . ALA A 1 74 ? 5.054 -8.374 10.103 1.00 93.00 74 ALA A N 1
ATOM 587 C CA . ALA A 1 74 ? 4.209 -8.775 11.222 1.00 93.00 74 ALA A CA 1
ATOM 588 C C . ALA A 1 74 ? 4.803 -9.918 12.062 1.00 93.00 74 ALA A C 1
ATOM 590 O O . ALA A 1 74 ? 4.192 -10.319 13.048 1.00 93.00 74 ALA A O 1
ATOM 591 N N . ALA A 1 75 ? 5.940 -10.497 11.650 1.00 91.88 75 ALA A N 1
ATOM 592 C CA . ALA A 1 75 ? 6.454 -11.760 12.182 1.00 91.88 75 ALA A CA 1
ATOM 593 C C . ALA A 1 75 ? 5.395 -12.891 12.198 1.00 91.88 75 ALA A C 1
ATOM 595 O O . ALA A 1 75 ? 5.455 -13.807 13.017 1.00 91.88 75 ALA A O 1
ATOM 596 N N . ALA A 1 76 ? 4.437 -12.845 11.266 1.00 89.75 76 ALA A N 1
ATOM 597 C CA . ALA A 1 76 ? 3.301 -13.764 11.189 1.00 89.75 76 ALA A CA 1
ATOM 598 C C . ALA A 1 76 ? 3.669 -15.126 10.574 1.00 89.75 76 ALA A C 1
ATOM 600 O O . ALA A 1 76 ? 2.896 -16.081 10.640 1.00 89.75 76 ALA A O 1
ATOM 601 N N . ILE A 1 77 ? 4.856 -15.234 9.971 1.00 88.06 77 ILE A N 1
ATOM 602 C CA . ILE A 1 77 ? 5.370 -16.475 9.393 1.00 88.06 77 ILE A CA 1
ATOM 603 C C . ILE A 1 77 ? 6.751 -16.829 9.939 1.00 88.06 77 ILE A C 1
ATOM 605 O O . ILE A 1 77 ? 7.622 -15.982 10.119 1.00 88.06 77 ILE A O 1
ATOM 609 N N . GLY A 1 78 ? 6.976 -18.126 10.156 1.00 87.69 78 GLY A N 1
ATOM 610 C CA . GLY A 1 78 ? 8.276 -18.641 10.57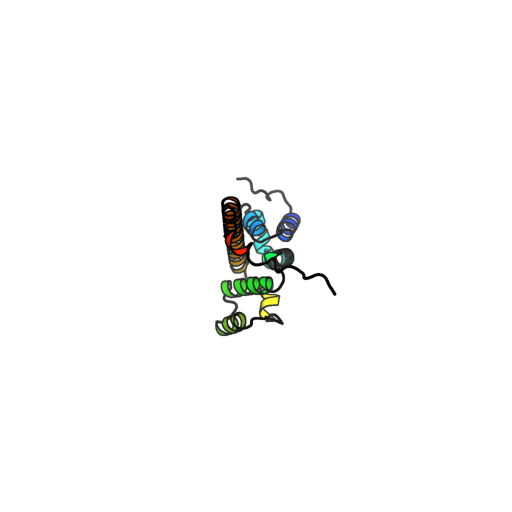6 1.00 87.69 78 GLY A CA 1
ATOM 611 C C . GLY A 1 78 ? 9.268 -18.817 9.412 1.00 87.69 78 GLY A C 1
ATOM 612 O O . GLY A 1 78 ? 8.855 -18.923 8.252 1.00 87.69 78 GLY A O 1
ATOM 613 N N . PRO A 1 79 ? 10.577 -18.982 9.700 1.00 87.25 79 PRO A N 1
ATOM 614 C CA . PRO A 1 79 ? 11.623 -19.136 8.681 1.00 87.25 79 PRO A CA 1
ATOM 615 C C . PRO A 1 79 ? 11.398 -20.292 7.697 1.00 87.25 79 PRO A C 1
ATOM 617 O O . PRO A 1 79 ? 11.787 -20.208 6.535 1.00 87.25 79 PRO A O 1
ATOM 620 N N . ARG A 1 80 ? 10.758 -21.384 8.141 1.00 86.12 80 ARG A N 1
ATOM 621 C CA . ARG A 1 80 ? 10.426 -22.527 7.271 1.00 86.12 80 ARG A CA 1
ATOM 622 C C . ARG A 1 80 ? 9.352 -22.170 6.244 1.00 86.12 80 ARG A C 1
ATOM 624 O O . ARG A 1 80 ? 9.488 -22.550 5.087 1.00 86.12 80 ARG A O 1
ATOM 631 N N . THR A 1 81 ? 8.309 -21.452 6.661 1.00 83.81 81 THR A N 1
ATOM 632 C CA . THR A 1 81 ? 7.249 -20.972 5.764 1.00 83.81 81 THR A CA 1
ATOM 633 C C . THR A 1 81 ? 7.820 -19.952 4.792 1.00 83.81 81 THR A C 1
ATOM 635 O O . THR A 1 81 ? 7.623 -20.102 3.594 1.00 83.81 81 THR A O 1
ATOM 638 N N . LEU A 1 82 ? 8.627 -19.005 5.283 1.00 85.31 82 LEU A N 1
ATOM 639 C CA . LEU A 1 82 ? 9.332 -18.044 4.435 1.00 85.31 82 LEU A CA 1
ATOM 640 C C . LEU A 1 82 ? 10.198 -18.738 3.377 1.00 85.31 82 LEU A C 1
ATOM 642 O O . LEU A 1 82 ? 10.137 -18.376 2.210 1.00 85.31 82 LEU A O 1
ATOM 646 N N . ARG A 1 83 ? 10.974 -19.760 3.756 1.00 86.31 83 ARG A N 1
ATOM 647 C CA . ARG A 1 83 ? 11.791 -20.517 2.800 1.00 86.31 83 ARG A CA 1
ATOM 648 C C . ARG A 1 83 ? 10.940 -21.157 1.704 1.00 86.31 83 ARG A C 1
ATOM 650 O O . ARG A 1 83 ? 11.246 -20.962 0.537 1.00 86.31 83 ARG A O 1
ATOM 657 N N . LYS A 1 84 ? 9.861 -21.857 2.071 1.00 83.19 84 LYS A N 1
ATOM 658 C CA . LYS A 1 84 ? 8.936 -22.464 1.095 1.00 83.19 84 LYS A CA 1
ATOM 659 C C . LYS A 1 84 ? 8.364 -21.416 0.140 1.00 83.19 84 LYS A C 1
ATOM 661 O O . LYS A 1 84 ? 8.383 -21.609 -1.067 1.00 83.19 84 LYS A O 1
ATOM 666 N N . CYS A 1 85 ? 7.942 -20.287 0.699 1.00 80.44 85 CYS A N 1
ATOM 667 C CA . CYS A 1 85 ? 7.486 -19.109 -0.024 1.00 80.44 85 CYS A CA 1
ATOM 668 C C . CYS A 1 85 ? 8.568 -18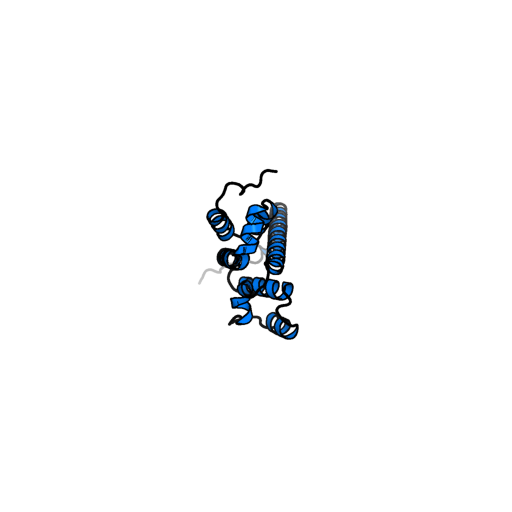.528 -0.964 1.00 80.44 85 CYS A C 1
ATOM 670 O O . CYS A 1 85 ? 8.254 -18.001 -2.015 1.00 80.44 85 CYS A O 1
ATOM 672 N N . LEU A 1 86 ? 9.858 -18.598 -0.654 1.00 81.94 86 LEU A N 1
ATOM 673 C CA . LEU A 1 86 ? 10.896 -18.080 -1.560 1.00 81.94 86 LEU A CA 1
ATOM 674 C C . LEU A 1 86 ? 11.335 -19.098 -2.625 1.00 81.94 86 LEU A C 1
ATOM 676 O O . LEU A 1 86 ? 11.805 -18.703 -3.690 1.00 81.94 86 LEU A O 1
ATOM 680 N N . GLU A 1 87 ? 11.213 -20.392 -2.333 1.00 84.69 87 GLU A N 1
ATOM 681 C CA . GLU A 1 87 ? 11.607 -21.487 -3.228 1.00 84.69 87 GLU A CA 1
ATOM 682 C C . GLU A 1 87 ? 10.531 -21.818 -4.270 1.00 84.69 87 GLU A C 1
ATOM 684 O O . GLU A 1 87 ? 10.858 -22.247 -5.380 1.00 84.69 87 GLU A O 1
ATOM 689 N N . ASP A 1 88 ? 9.259 -21.601 -3.937 1.00 77.94 88 ASP A N 1
ATOM 690 C CA . ASP A 1 88 ? 8.162 -21.755 -4.882 1.00 77.94 88 ASP A CA 1
ATOM 691 C C . ASP A 1 88 ? 8.189 -20.613 -5.911 1.00 77.94 88 ASP A C 1
ATOM 693 O O . ASP A 1 88 ? 7.984 -19.444 -5.592 1.00 77.94 88 ASP A O 1
ATOM 697 N N . LYS A 1 89 ? 8.480 -20.956 -7.169 1.00 67.19 89 LYS A N 1
ATOM 698 C CA . LYS A 1 89 ? 8.538 -19.996 -8.282 1.00 67.19 89 LYS A CA 1
ATOM 699 C C . LYS A 1 89 ? 7.164 -19.632 -8.846 1.00 67.19 89 LYS A C 1
ATOM 701 O O . LYS A 1 89 ? 7.094 -18.684 -9.624 1.00 67.19 89 LYS A O 1
ATOM 706 N N . HIS A 1 90 ? 6.120 -20.389 -8.509 1.00 66.50 90 HIS A N 1
ATOM 707 C CA . HIS A 1 90 ? 4.810 -20.271 -9.146 1.00 66.50 90 HIS A CA 1
ATOM 708 C C . HIS A 1 90 ? 3.704 -19.859 -8.168 1.00 66.50 90 HIS A C 1
ATOM 710 O O . HIS A 1 90 ? 2.755 -19.245 -8.629 1.00 66.50 90 HIS A O 1
ATOM 716 N N . TRP A 1 91 ? 3.835 -20.113 -6.854 1.00 68.62 91 TRP A N 1
ATOM 717 C CA . TRP A 1 91 ? 2.838 -19.743 -5.817 1.00 68.62 91 TRP A CA 1
ATOM 718 C C . TRP A 1 91 ? 1.395 -19.990 -6.249 1.00 68.62 91 TRP A C 1
ATOM 720 O O . TRP A 1 91 ? 0.499 -19.164 -6.065 1.00 68.62 91 TRP A O 1
ATOM 730 N N . GLU A 1 92 ? 1.196 -21.138 -6.871 1.00 64.50 92 GLU A N 1
ATOM 731 C CA . GLU A 1 92 ? -0.064 -21.538 -7.466 1.00 64.50 92 GLU A CA 1
ATOM 732 C C . GLU A 1 92 ? -0.477 -22.845 -6.781 1.00 64.50 92 GLU A C 1
ATOM 734 O O . GLU A 1 92 ? 0.079 -23.902 -7.104 1.00 64.50 92 GLU A O 1
ATOM 739 N N . PRO A 1 93 ? -1.405 -22.796 -5.802 1.00 67.94 93 PRO A N 1
ATOM 740 C CA . PRO A 1 93 ? -2.103 -21.616 -5.258 1.00 67.94 93 PRO A CA 1
ATOM 741 C C . PRO A 1 93 ? -1.337 -20.888 -4.132 1.00 67.94 93 PRO A C 1
ATOM 743 O O . PRO A 1 93 ? -0.463 -21.461 -3.475 1.00 67.94 93 PRO A O 1
ATOM 746 N N . MET A 1 94 ? -1.714 -19.630 -3.860 1.00 74.00 94 MET A N 1
ATOM 747 C CA . MET A 1 94 ? -1.205 -18.864 -2.716 1.00 74.00 94 MET A CA 1
ATOM 748 C C . MET A 1 94 ? -1.473 -19.624 -1.402 1.00 74.00 94 MET A C 1
ATOM 750 O O . MET A 1 94 ? -2.559 -20.180 -1.226 1.00 74.00 94 MET A O 1
ATOM 754 N N . PRO A 1 95 ? -0.524 -19.661 -0.442 1.00 73.69 95 PRO A N 1
ATOM 755 C CA . PRO A 1 95 ? -0.794 -20.256 0.860 1.00 73.69 95 PRO A CA 1
ATOM 756 C C . PRO A 1 95 ? -2.014 -19.588 1.521 1.00 73.69 95 PRO A C 1
ATOM 758 O O . PRO A 1 95 ? -2.003 -18.363 1.646 1.00 73.69 95 PRO A O 1
ATOM 761 N N . PRO A 1 96 ? -3.005 -20.345 2.034 1.00 76.88 96 PRO A N 1
ATOM 762 C CA . PRO A 1 96 ? -4.235 -19.770 2.600 1.00 76.88 96 PRO A CA 1
ATOM 763 C C . PRO A 1 96 ? -3.994 -18.730 3.703 1.00 76.88 96 PRO A C 1
ATOM 765 O O . PRO A 1 96 ? -4.748 -17.777 3.856 1.00 76.88 96 PRO A O 1
ATOM 768 N N . VAL A 1 97 ? -2.891 -18.869 4.449 1.00 76.69 97 VAL A N 1
ATOM 769 C CA . VAL A 1 97 ? -2.480 -17.908 5.488 1.00 76.69 97 VAL A CA 1
ATOM 770 C C . VAL A 1 97 ? -2.208 -16.498 4.939 1.00 76.69 97 VAL A C 1
ATOM 772 O O . VAL A 1 97 ? -2.323 -15.522 5.674 1.00 76.69 97 VAL A O 1
ATOM 775 N N . MET A 1 98 ? -1.848 -16.375 3.658 1.00 83.19 98 MET A N 1
ATOM 776 C CA . MET A 1 98 ? -1.576 -15.090 3.009 1.00 83.19 98 MET A CA 1
ATOM 777 C C . MET A 1 98 ? -2.852 -14.404 2.518 1.00 83.19 98 MET A C 1
ATOM 779 O O . MET A 1 98 ? -2.908 -13.176 2.505 1.00 83.19 98 MET A O 1
ATOM 783 N N . GLU A 1 99 ? -3.893 -15.162 2.166 1.00 80.06 99 GLU A N 1
ATOM 784 C CA . GLU A 1 99 ? -5.170 -14.606 1.696 1.00 80.06 99 GLU A CA 1
ATOM 785 C C . GLU A 1 99 ? -5.829 -13.738 2.769 1.00 80.06 99 GLU A C 1
ATOM 787 O O . GLU A 1 99 ? -6.278 -12.630 2.492 1.00 80.06 99 GLU A O 1
ATOM 792 N N . SER A 1 100 ? -5.811 -14.188 4.024 1.00 86.50 100 SER A N 1
ATOM 793 C CA . SER A 1 100 ? -6.426 -13.462 5.137 1.00 86.50 100 SER A CA 1
ATOM 794 C C . SER A 1 100 ? -5.458 -12.558 5.903 1.00 86.50 100 SER A C 1
ATOM 796 O O . SER A 1 100 ? -5.831 -12.054 6.964 1.00 86.50 100 SER A O 1
ATOM 798 N N . ILE A 1 101 ? -4.215 -12.368 5.429 1.00 91.00 101 ILE A N 1
ATOM 799 C CA . ILE A 1 101 ? -3.153 -11.787 6.264 1.00 91.00 101 ILE A CA 1
ATOM 800 C C . ILE A 1 101 ? -3.531 -10.401 6.786 1.00 91.00 101 ILE A C 1
ATOM 802 O O . ILE A 1 101 ? -3.413 -10.172 7.985 1.00 91.00 101 ILE A O 1
ATOM 806 N N . PHE A 1 102 ? -4.075 -9.513 5.945 1.00 92.56 102 PHE A N 1
ATOM 807 C CA . PHE A 1 102 ? -4.431 -8.156 6.370 1.00 92.56 102 PHE A CA 1
ATOM 808 C C . PHE A 1 102 ? -5.528 -8.141 7.434 1.00 92.56 102 PHE A C 1
ATOM 810 O O . PHE A 1 102 ? -5.469 -7.339 8.356 1.00 92.56 102 PHE A O 1
ATOM 817 N N . TRP A 1 103 ? -6.497 -9.050 7.331 1.00 92.69 103 TRP A N 1
ATOM 818 C CA . TRP A 1 103 ? -7.611 -9.170 8.275 1.00 92.69 103 TRP A CA 1
ATOM 819 C C . TRP A 1 103 ? -7.221 -9.850 9.590 1.00 92.69 103 TRP A C 1
ATOM 821 O O . TRP A 1 103 ? -7.950 -9.740 10.570 1.00 92.69 103 TRP A O 1
ATOM 831 N N . SER A 1 104 ? -6.090 -10.558 9.612 1.00 91.75 104 SER A N 1
ATOM 832 C CA . SER A 1 104 ? -5.595 -11.277 10.791 1.00 91.75 104 SER A CA 1
ATOM 833 C C . SER A 1 104 ? -4.676 -10.452 11.695 1.00 91.75 104 SER A C 1
ATOM 835 O O . SER A 1 104 ? -4.308 -10.919 12.771 1.00 91.75 104 SER A O 1
ATOM 837 N N . LEU A 1 105 ? -4.270 -9.252 11.267 1.00 93.25 105 LEU A N 1
ATOM 838 C CA . LEU A 1 105 ? -3.386 -8.402 12.059 1.00 93.25 105 LEU A CA 1
ATOM 839 C C . LEU A 1 105 ? -4.152 -7.694 13.182 1.00 93.25 105 LEU A C 1
ATOM 841 O O . LEU A 1 105 ? -5.328 -7.368 13.063 1.00 93.25 105 LEU A O 1
ATOM 845 N N . GLU A 1 106 ? -3.452 -7.411 14.278 1.00 92.69 106 GLU A N 1
ATOM 846 C CA . GLU A 1 106 ? -3.999 -6.628 15.394 1.00 92.69 106 GLU A CA 1
ATOM 847 C C . GLU A 1 106 ? -3.832 -5.114 15.182 1.00 92.69 106 GLU A C 1
ATOM 849 O O . GLU A 1 106 ? -4.520 -4.314 15.810 1.00 92.69 106 GLU A O 1
ATOM 854 N N . CYS A 1 107 ? -2.913 -4.698 14.303 1.00 94.44 107 CYS A N 1
ATOM 855 C CA . CYS A 1 107 ? -2.650 -3.291 14.017 1.00 94.44 107 CYS A CA 1
ATOM 856 C C . CYS A 1 107 ? -2.138 -3.068 12.588 1.00 94.44 107 CYS A C 1
ATOM 858 O O . CYS A 1 107 ? -1.624 -3.973 11.928 1.00 94.44 107 CYS A O 1
ATOM 860 N N . SER A 1 108 ? -2.217 -1.816 12.138 1.00 96.81 108 SER A N 1
ATOM 861 C CA . SER A 1 108 ? -1.820 -1.387 10.795 1.00 96.81 108 SER A CA 1
ATOM 862 C C . SER A 1 108 ? -0.299 -1.315 10.581 1.00 96.81 108 SER A C 1
ATOM 864 O O . SER A 1 108 ? 0.152 -1.207 9.440 1.00 96.81 108 SER A O 1
ATOM 866 N N . THR A 1 109 ? 0.513 -1.368 11.644 1.00 97.00 109 THR A N 1
ATOM 867 C CA . THR A 1 109 ? 1.964 -1.099 11.591 1.00 97.00 109 THR A CA 1
ATOM 868 C C . THR A 1 109 ? 2.712 -1.924 10.533 1.00 97.00 109 THR A C 1
ATOM 870 O O . THR A 1 109 ? 3.432 -1.318 9.731 1.00 97.00 109 THR A O 1
ATOM 873 N N . PRO A 1 110 ? 2.541 -3.260 10.440 1.00 97.06 110 PRO A N 1
ATOM 874 C CA . PRO A 1 110 ? 3.236 -4.060 9.427 1.00 97.06 110 PRO A CA 1
ATOM 875 C C . PRO A 1 110 ? 2.846 -3.676 7.996 1.00 97.06 110 PRO A C 1
ATOM 877 O O . PRO A 1 110 ? 3.688 -3.614 7.099 1.00 97.06 110 PRO A O 1
ATOM 880 N N . ILE A 1 111 ? 1.568 -3.355 7.791 1.00 96.75 111 ILE A N 1
ATOM 881 C CA . ILE A 1 111 ? 1.037 -2.914 6.501 1.00 96.75 111 ILE A CA 1
ATOM 882 C C . ILE A 1 111 ? 1.592 -1.541 6.136 1.00 96.75 111 ILE A C 1
ATOM 884 O O . ILE A 1 111 ? 2.046 -1.352 5.012 1.00 96.75 111 ILE A O 1
ATOM 888 N N . ARG A 1 112 ? 1.656 -0.597 7.081 1.00 96.75 112 ARG A N 1
ATOM 889 C CA . ARG A 1 112 ? 2.266 0.723 6.856 1.00 96.75 112 ARG A CA 1
ATOM 890 C C . ARG A 1 112 ? 3.726 0.610 6.437 1.00 96.75 112 ARG A C 1
ATOM 892 O O . ARG A 1 112 ? 4.155 1.296 5.511 1.00 96.75 112 ARG A O 1
ATOM 899 N N . GLN A 1 113 ? 4.488 -0.274 7.078 1.00 96.62 113 GLN A N 1
ATOM 900 C CA . GLN A 1 113 ? 5.881 -0.528 6.708 1.00 96.62 113 GLN A CA 1
ATOM 901 C C . GLN A 1 113 ? 5.999 -1.124 5.299 1.00 96.62 113 GLN A C 1
ATOM 903 O O . GLN A 1 113 ? 6.883 -0.724 4.535 1.00 96.62 113 GLN A O 1
ATOM 908 N N . ALA A 1 114 ? 5.095 -2.034 4.927 1.00 95.81 114 ALA A N 1
ATOM 909 C CA . ALA A 1 114 ? 5.041 -2.598 3.582 1.00 95.81 114 ALA A CA 1
ATOM 910 C C . ALA A 1 114 ? 4.653 -1.548 2.525 1.00 95.81 114 ALA A C 1
ATOM 912 O O . ALA A 1 114 ? 5.355 -1.426 1.522 1.00 95.81 114 ALA A O 1
ATOM 913 N N . ILE A 1 115 ? 3.616 -0.737 2.774 1.00 96.12 115 ILE A N 1
ATOM 914 C CA . ILE A 1 115 ? 3.194 0.384 1.914 1.00 96.12 115 ILE A CA 1
ATOM 915 C C . ILE A 1 115 ? 4.361 1.351 1.706 1.00 96.12 115 ILE A C 1
ATOM 917 O O . ILE A 1 115 ? 4.699 1.679 0.571 1.00 96.12 115 ILE A O 1
ATOM 921 N N . ASN A 1 116 ? 5.035 1.756 2.786 1.00 95.56 116 ASN A N 1
ATOM 922 C CA . ASN A 1 116 ? 6.170 2.669 2.706 1.00 95.56 116 ASN A CA 1
ATOM 923 C C . ASN A 1 116 ? 7.342 2.073 1.908 1.00 95.56 116 ASN A C 1
ATOM 925 O O . ASN A 1 116 ? 7.987 2.769 1.121 1.00 95.56 116 ASN A O 1
ATOM 929 N N . SER A 1 117 ? 7.611 0.777 2.085 1.00 94.12 117 SER A N 1
ATOM 930 C CA . SER A 1 117 ? 8.644 0.063 1.327 1.00 94.12 117 SER A CA 1
ATOM 931 C C . SER A 1 117 ? 8.296 0.004 -0.161 1.00 94.12 117 SER A C 1
ATOM 933 O O . SER A 1 117 ? 9.132 0.344 -0.997 1.00 94.12 117 SER A O 1
ATOM 935 N N . ALA A 1 118 ? 7.053 -0.347 -0.498 1.00 93.31 118 ALA A N 1
ATOM 936 C CA . ALA A 1 118 ? 6.570 -0.382 -1.873 1.00 93.31 118 ALA A CA 1
ATOM 937 C C . ALA A 1 118 ? 6.618 1.010 -2.526 1.00 93.31 118 ALA A C 1
ATOM 939 O O . ALA A 1 118 ? 7.116 1.149 -3.642 1.00 93.31 118 ALA A O 1
ATOM 940 N N . ALA A 1 119 ? 6.206 2.058 -1.806 1.00 94.69 119 ALA A N 1
ATOM 941 C CA . ALA A 1 119 ? 6.283 3.440 -2.271 1.00 94.69 119 ALA A CA 1
ATOM 942 C C . ALA A 1 119 ? 7.727 3.878 -2.570 1.00 94.69 119 ALA A C 1
ATOM 944 O O . ALA A 1 119 ? 7.974 4.533 -3.583 1.00 94.69 119 ALA A O 1
ATOM 945 N N . LYS A 1 120 ? 8.694 3.505 -1.719 1.00 94.69 120 LYS A N 1
ATOM 946 C CA . LYS A 1 120 ? 10.125 3.781 -1.938 1.00 94.69 120 LYS A CA 1
ATOM 947 C C . LYS A 1 120 ? 10.678 3.039 -3.151 1.00 94.69 120 LYS A C 1
ATOM 949 O O . LYS A 1 120 ? 11.384 3.649 -3.950 1.00 94.69 120 LYS A O 1
ATOM 954 N N . VAL A 1 121 ? 10.346 1.755 -3.303 1.00 92.12 121 VAL A N 1
ATOM 955 C CA . VAL A 1 121 ? 10.751 0.950 -4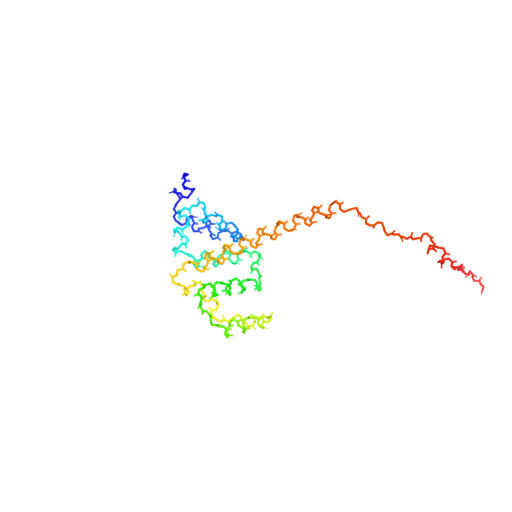.467 1.00 92.12 121 VAL A CA 1
ATOM 956 C C . VAL A 1 121 ? 10.186 1.548 -5.753 1.00 92.12 121 VAL A C 1
ATOM 958 O O . VAL A 1 121 ? 10.932 1.711 -6.714 1.00 92.12 121 VAL A O 1
ATOM 961 N N . HIS A 1 122 ? 8.912 1.945 -5.754 1.00 91.56 122 HIS A N 1
ATOM 962 C CA . HIS A 1 122 ? 8.284 2.579 -6.910 1.00 91.56 122 HIS A CA 1
ATOM 963 C C . HIS A 1 122 ? 8.973 3.898 -7.284 1.00 91.56 122 HIS A C 1
ATOM 965 O O . HIS A 1 122 ? 9.405 4.058 -8.423 1.00 91.56 122 HIS A O 1
ATOM 971 N N . ARG A 1 123 ? 9.185 4.802 -6.316 1.00 93.06 123 ARG A N 1
ATOM 972 C CA . ARG A 1 123 ? 9.904 6.069 -6.550 1.00 93.06 123 ARG A CA 1
ATOM 973 C C . ARG A 1 123 ? 11.314 5.835 -7.102 1.00 93.06 123 ARG A C 1
ATOM 975 O O . ARG A 1 123 ? 11.729 6.528 -8.027 1.00 93.06 123 ARG A O 1
ATOM 982 N N . LEU A 1 124 ? 12.044 4.856 -6.563 1.00 94.81 124 LEU A N 1
ATOM 983 C CA . LEU A 1 124 ? 13.375 4.496 -7.057 1.00 94.81 124 LEU A CA 1
ATOM 984 C C . LEU A 1 124 ? 13.319 3.971 -8.498 1.00 94.81 124 LEU A C 1
ATOM 986 O O . LEU A 1 124 ? 14.128 4.387 -9.324 1.00 94.81 124 LEU A O 1
ATOM 990 N N . ALA A 1 125 ? 12.353 3.105 -8.811 1.00 91.62 125 ALA A N 1
ATOM 991 C CA . ALA A 1 125 ? 12.162 2.582 -10.159 1.00 91.62 125 ALA A CA 1
ATOM 992 C C . ALA A 1 125 ? 11.891 3.705 -11.174 1.00 91.62 125 ALA A C 1
ATOM 994 O O . ALA A 1 125 ? 12.509 3.707 -12.240 1.00 91.62 125 ALA A O 1
ATOM 995 N N . CYS A 1 126 ? 11.057 4.692 -10.825 1.00 92.00 126 CYS A N 1
ATOM 996 C CA . CYS A 1 126 ? 10.824 5.876 -11.658 1.00 92.00 126 CYS A CA 1
ATOM 997 C C . CYS A 1 126 ? 12.124 6.647 -11.928 1.00 92.00 126 CYS A C 1
ATOM 999 O O . CYS A 1 126 ? 12.457 6.895 -13.082 1.00 92.00 126 CYS A O 1
ATOM 1001 N N . ILE A 1 127 ? 12.915 6.942 -10.889 1.00 95.25 127 ILE A N 1
ATOM 1002 C CA . ILE A 1 127 ? 14.193 7.665 -11.032 1.00 95.25 127 ILE A CA 1
ATOM 1003 C C . ILE A 1 127 ? 15.167 6.906 -11.945 1.00 95.25 127 ILE A C 1
ATOM 1005 O O . ILE A 1 127 ? 15.835 7.506 -12.794 1.00 95.25 127 ILE A O 1
ATOM 1009 N N . CYS A 1 128 ? 15.266 5.585 -11.779 1.00 96.12 128 CYS A N 1
ATOM 1010 C CA . CYS A 1 128 ? 16.111 4.742 -12.620 1.00 96.12 128 CYS A CA 1
ATOM 1011 C C . CYS A 1 128 ? 15.651 4.758 -14.082 1.00 96.12 128 CYS A C 1
ATOM 1013 O O . CYS A 1 128 ? 16.487 4.874 -14.979 1.00 96.12 128 CYS A O 1
ATOM 1015 N N . TYR A 1 129 ? 14.341 4.670 -14.320 1.00 94.56 129 TYR A N 1
ATOM 1016 C CA . TYR A 1 129 ? 13.766 4.720 -15.659 1.00 94.56 129 TYR A CA 1
ATOM 1017 C C . TYR A 1 129 ? 14.010 6.074 -16.334 1.00 94.56 129 TYR A C 1
ATOM 1019 O O . TYR A 1 129 ? 14.509 6.113 -17.457 1.00 94.56 129 TYR A O 1
ATOM 1027 N N . ASP A 1 130 ? 13.769 7.179 -15.631 1.00 94.81 130 ASP A N 1
ATOM 1028 C CA . ASP A 1 130 ? 14.012 8.526 -16.152 1.00 94.81 130 ASP A CA 1
ATOM 1029 C C . ASP A 1 130 ? 15.489 8.721 -16.515 1.00 94.81 130 ASP A C 1
ATOM 1031 O O . ASP A 1 130 ? 15.821 9.195 -17.603 1.00 94.81 130 ASP A O 1
ATOM 1035 N N . SER A 1 131 ? 16.392 8.265 -15.642 1.00 96.00 131 SER A N 1
ATOM 1036 C CA . SER A 1 131 ? 17.838 8.312 -15.888 1.00 96.00 131 SER A CA 1
ATOM 1037 C C . SER A 1 131 ? 18.237 7.491 -17.115 1.00 96.00 131 SER A C 1
ATOM 1039 O O . SER A 1 131 ? 19.066 7.924 -17.917 1.00 96.00 131 SER A O 1
ATOM 1041 N N . PHE A 1 132 ? 17.644 6.307 -17.284 1.00 95.50 132 PHE A N 1
ATOM 1042 C CA . PHE A 1 132 ? 17.865 5.466 -18.454 1.00 95.50 132 PHE A CA 1
ATOM 1043 C C . PHE A 1 132 ? 17.405 6.162 -19.740 1.00 95.50 132 PHE A C 1
ATOM 1045 O O . PHE A 1 132 ? 18.181 6.248 -20.692 1.00 95.50 132 PHE A O 1
ATOM 1052 N N . ILE A 1 133 ? 16.191 6.717 -19.757 1.00 95.00 133 ILE A N 1
ATOM 1053 C CA . ILE A 1 133 ? 15.646 7.435 -20.914 1.00 95.00 133 ILE A CA 1
ATOM 1054 C C . ILE A 1 133 ? 16.520 8.638 -21.282 1.00 95.00 133 ILE A C 1
ATOM 1056 O O . ILE A 1 133 ? 16.832 8.838 -22.457 1.00 95.00 133 ILE A O 1
ATOM 1060 N N . GLU A 1 134 ? 16.973 9.412 -20.299 1.00 94.69 134 GLU A N 1
ATOM 1061 C CA . GLU A 1 134 ? 17.874 10.541 -20.540 1.00 94.69 134 GLU A CA 1
ATOM 1062 C C . GLU A 1 134 ? 19.228 10.103 -21.113 1.00 94.69 134 GLU A C 1
ATOM 1064 O O . GLU A 1 134 ? 19.766 10.757 -22.009 1.00 94.69 134 GLU A O 1
ATOM 1069 N N . ASN A 1 135 ? 19.767 8.971 -20.660 1.00 92.69 135 ASN A N 1
ATOM 1070 C CA . ASN A 1 135 ? 20.997 8.412 -21.216 1.00 92.69 135 ASN A CA 1
ATOM 1071 C C . ASN A 1 135 ? 20.806 7.916 -22.654 1.00 92.69 135 ASN A C 1
ATOM 1073 O O . ASN A 1 135 ? 21.661 8.177 -23.499 1.00 92.69 135 ASN A O 1
ATOM 1077 N N . VAL A 1 136 ? 19.678 7.268 -22.959 1.00 91.94 136 VAL A N 1
ATOM 1078 C CA . VAL A 1 136 ? 19.336 6.835 -24.324 1.00 91.94 136 VAL A CA 1
ATOM 1079 C C . VAL A 1 136 ? 19.220 8.034 -25.266 1.00 91.94 136 VAL A C 1
ATOM 1081 O O . VAL A 1 136 ? 19.774 7.995 -26.360 1.00 91.94 136 VAL A O 1
ATOM 1084 N N . LYS A 1 137 ? 18.577 9.129 -24.839 1.00 91.25 137 LYS A N 1
ATOM 1085 C CA . LYS A 1 137 ? 18.474 10.362 -25.643 1.00 91.25 137 LYS A CA 1
ATOM 1086 C C . LYS A 1 137 ? 19.835 11.009 -25.921 1.00 91.25 137 LYS A C 1
ATOM 1088 O O . LYS A 1 137 ? 20.023 11.605 -26.979 1.00 91.25 137 LYS A O 1
ATOM 1093 N N . LYS A 1 138 ? 20.770 10.933 -24.968 1.00 91.06 138 LYS A N 1
ATOM 1094 C CA . LYS A 1 138 ? 22.126 11.502 -25.093 1.00 91.06 138 LYS A CA 1
ATOM 1095 C C . LYS A 1 138 ? 23.078 10.607 -25.883 1.00 91.06 138 LYS A C 1
ATOM 1097 O O . LYS A 1 138 ? 24.063 11.103 -26.434 1.00 91.06 138 LYS A O 1
ATOM 1102 N N . ALA A 1 139 ? 22.815 9.305 -25.930 1.00 86.75 139 ALA A N 1
ATOM 1103 C CA . ALA A 1 139 ? 23.618 8.371 -26.696 1.00 86.75 139 ALA A CA 1
ATOM 1104 C C . ALA A 1 139 ? 23.473 8.673 -28.195 1.00 86.75 139 ALA A C 1
ATOM 1106 O O . ALA A 1 139 ? 22.383 8.620 -28.764 1.00 86.75 139 ALA A O 1
ATOM 1107 N N . LYS A 1 140 ? 24.589 8.980 -28.866 1.00 74.81 140 LYS A N 1
ATOM 1108 C CA . LYS A 1 140 ? 24.608 9.000 -30.332 1.00 74.81 140 LYS A CA 1
ATOM 1109 C C . LYS A 1 140 ? 24.386 7.567 -30.829 1.00 74.81 140 LYS A C 1
ATOM 1111 O O . LYS A 1 140 ? 25.041 6.667 -30.299 1.00 74.81 140 LYS A O 1
ATOM 1116 N N . PRO A 1 141 ? 23.535 7.336 -31.845 1.00 71.94 141 PRO A N 1
ATOM 1117 C CA . PRO A 1 141 ? 23.413 6.018 -32.450 1.00 71.94 141 PRO A CA 1
ATOM 1118 C C . PRO A 1 141 ? 24.795 5.566 -32.913 1.00 71.94 141 PRO A C 1
ATOM 1120 O O . PRO A 1 141 ? 25.471 6.298 -33.644 1.00 71.94 141 PRO A O 1
ATOM 1123 N N . ALA A 1 142 ? 25.227 4.379 -32.489 1.00 65.00 142 ALA A N 1
ATOM 1124 C CA . ALA A 1 142 ? 26.378 3.748 -33.108 1.00 65.00 142 ALA A CA 1
ATOM 1125 C C . ALA A 1 142 ? 26.005 3.525 -34.576 1.00 65.00 142 ALA A C 1
ATOM 1127 O O . ALA A 1 142 ? 25.124 2.719 -34.879 1.00 65.00 142 ALA A O 1
ATOM 1128 N N . ARG A 1 143 ? 26.617 4.281 -35.496 1.00 60.66 143 ARG A N 1
ATOM 1129 C CA . ARG A 1 143 ? 26.560 3.901 -36.907 1.00 60.66 143 ARG A CA 1
ATOM 1130 C C . ARG A 1 143 ? 27.180 2.507 -36.981 1.00 60.66 143 ARG A C 1
ATOM 1132 O O . ARG A 1 143 ? 28.292 2.346 -36.471 1.00 60.66 143 ARG A O 1
ATOM 1139 N N . PRO A 1 144 ? 26.503 1.508 -37.569 1.00 60.03 144 PRO A N 1
ATOM 1140 C CA . PRO A 1 144 ? 27.203 0.296 -37.930 1.00 60.03 144 PRO A CA 1
ATOM 1141 C C . PRO A 1 144 ? 28.335 0.732 -38.858 1.00 60.03 144 PRO A C 1
ATOM 1143 O O . PRO A 1 144 ? 28.085 1.343 -39.899 1.00 60.03 144 PRO A O 1
ATOM 1146 N N . ASN A 1 145 ? 29.578 0.479 -38.452 1.00 54.16 145 ASN A N 1
ATOM 1147 C CA . ASN A 1 145 ? 30.709 0.525 -39.363 1.00 54.16 145 ASN A CA 1
ATOM 1148 C C . ASN A 1 145 ? 30.528 -0.651 -40.323 1.00 54.16 145 ASN A C 1
ATOM 1150 O O . ASN A 1 145 ? 31.138 -1.700 -40.148 1.00 54.16 145 ASN A O 1
ATOM 1154 N N . VAL A 1 146 ? 29.648 -0.497 -41.311 1.00 54.44 146 VAL A N 1
ATOM 1155 C CA . VAL A 1 146 ? 29.761 -1.284 -42.530 1.00 54.44 146 VAL A CA 1
ATOM 1156 C C . VAL A 1 146 ? 31.005 -0.727 -43.196 1.00 54.44 146 VAL A C 1
ATOM 1158 O O . VAL A 1 146 ? 30.974 0.350 -43.787 1.00 54.44 146 VAL A O 1
ATOM 1161 N N . SER A 1 147 ? 32.138 -1.397 -43.004 1.00 47.25 147 SER A N 1
ATOM 1162 C CA . SER A 1 147 ? 33.277 -1.173 -43.878 1.00 47.25 147 SER A CA 1
ATOM 1163 C C . SER A 1 147 ? 32.777 -1.384 -45.302 1.00 47.25 147 SER A C 1
ATOM 1165 O O . SER A 1 147 ? 32.298 -2.472 -45.624 1.00 47.25 147 SER A O 1
ATOM 1167 N N . GLU A 1 148 ? 32.891 -0.364 -46.150 1.00 50.03 148 GLU A N 1
ATOM 1168 C CA . GLU A 1 148 ? 32.499 -0.403 -47.569 1.00 50.03 148 GLU A CA 1
ATOM 1169 C C . GLU A 1 148 ? 33.185 -1.544 -48.356 1.00 50.03 148 GLU A C 1
ATOM 1171 O O . GLU A 1 148 ? 32.799 -1.846 -49.480 1.00 50.03 148 GLU A O 1
ATOM 1176 N N . ASN A 1 149 ? 34.132 -2.255 -47.738 1.00 46.94 149 ASN A N 1
ATOM 1177 C CA . ASN A 1 149 ? 34.802 -3.430 -48.283 1.00 46.94 149 ASN A CA 1
ATOM 1178 C C . ASN A 1 149 ? 33.963 -4.724 -48.304 1.00 46.94 149 ASN A C 1
ATOM 1180 O O . ASN A 1 149 ? 34.394 -5.676 -48.947 1.00 46.94 149 ASN A O 1
ATOM 1184 N N . GLU A 1 150 ? 32.785 -4.789 -47.671 1.00 44.84 150 GLU A N 1
ATOM 1185 C CA . GLU A 1 150 ? 31.885 -5.962 -47.781 1.00 44.84 150 GLU A CA 1
ATOM 1186 C C . GLU A 1 150 ? 30.719 -5.769 -48.765 1.00 44.84 150 GLU A C 1
ATOM 1188 O O . GLU A 1 150 ? 29.962 -6.701 -49.020 1.00 44.84 150 GLU A O 1
ATOM 1193 N N . ILE A 1 151 ? 30.591 -4.594 -49.393 1.00 43.84 151 ILE A N 1
ATOM 1194 C CA . ILE A 1 151 ? 29.581 -4.371 -50.446 1.00 43.84 151 ILE A CA 1
ATOM 1195 C C . ILE A 1 151 ? 30.107 -4.830 -51.827 1.00 43.84 151 ILE A C 1
ATOM 1197 O O . ILE A 1 151 ? 29.343 -4.954 -52.783 1.00 43.84 151 ILE A O 1
ATOM 1201 N N . MET A 1 152 ? 31.397 -5.177 -51.940 1.00 38.06 152 MET A N 1
ATOM 1202 C CA . MET A 1 152 ? 32.052 -5.511 -53.213 1.00 38.06 152 MET A CA 1
ATOM 1203 C C . MET A 1 152 ? 32.354 -7.007 -53.432 1.00 38.06 152 MET A C 1
ATOM 1205 O O . MET A 1 152 ? 33.260 -7.343 -54.189 1.00 38.06 152 MET A O 1
ATOM 1209 N N . THR A 1 153 ? 31.597 -7.924 -52.818 1.00 42.59 153 THR A N 1
ATOM 1210 C CA . THR A 1 153 ? 31.682 -9.379 -53.105 1.00 42.59 153 THR A CA 1
ATOM 1211 C C . THR A 1 153 ? 30.318 -10.053 -53.310 1.00 42.59 153 THR A C 1
ATOM 1213 O O . THR A 1 153 ? 30.189 -11.265 -53.161 1.00 42.59 153 THR A O 1
ATOM 1216 N N . GLY A 1 154 ? 29.292 -9.287 -53.702 1.00 39.81 154 GLY A N 1
ATOM 1217 C CA . GLY A 1 154 ? 27.924 -9.790 -53.896 1.00 39.81 154 GLY A CA 1
ATOM 1218 C C . GLY A 1 154 ? 27.359 -9.738 -55.320 1.00 39.81 154 GLY A C 1
ATOM 1219 O O . GLY A 1 154 ? 26.199 -10.090 -55.497 1.00 39.81 154 GLY A O 1
ATOM 1220 N N . PHE A 1 155 ? 28.121 -9.316 -56.334 1.00 40.22 155 PHE A N 1
ATOM 1221 C CA . PHE A 1 155 ? 27.676 -9.379 -57.734 1.00 40.22 155 PHE A CA 1
ATOM 1222 C C . PHE A 1 155 ? 28.398 -10.507 -58.471 1.00 40.22 155 PHE A C 1
ATOM 1224 O O . PHE A 1 155 ? 29.346 -10.284 -59.219 1.00 40.22 155 PHE A O 1
ATOM 1231 N N . ALA A 1 156 ? 27.927 -11.737 -58.262 1.00 42.59 156 ALA A N 1
ATOM 1232 C CA . ALA A 1 156 ? 28.103 -12.768 -59.273 1.00 42.59 156 ALA A CA 1
ATOM 1233 C C . ALA A 1 156 ? 27.202 -12.397 -60.468 1.00 42.59 156 ALA A C 1
ATOM 1235 O O . ALA A 1 156 ? 26.004 -12.174 -60.266 1.00 42.59 156 ALA A O 1
ATOM 1236 N N . PRO A 1 157 ? 27.735 -12.280 -61.696 1.00 40.44 157 PRO A N 1
ATOM 1237 C CA . PRO A 1 157 ? 26.907 -12.041 -62.862 1.00 40.44 157 PRO A CA 1
ATOM 1238 C C . PRO A 1 157 ? 25.987 -13.245 -63.067 1.00 40.44 157 PRO A C 1
ATOM 1240 O O . PRO A 1 157 ? 26.430 -14.390 -63.160 1.00 40.44 157 PRO A O 1
ATOM 1243 N N . ILE A 1 158 ? 24.689 -12.966 -63.127 1.00 48.81 158 ILE A N 1
ATOM 1244 C CA . ILE A 1 158 ? 23.681 -13.909 -63.591 1.00 48.81 158 ILE A CA 1
ATOM 1245 C C . ILE A 1 158 ? 23.989 -14.127 -65.074 1.00 48.81 158 ILE A C 1
ATOM 1247 O O . ILE A 1 158 ? 23.735 -13.249 -65.897 1.00 48.81 158 ILE A O 1
ATOM 1251 N N . HIS A 1 159 ? 24.600 -15.262 -65.410 1.00 42.34 159 HIS A N 1
ATOM 1252 C CA . HIS A 1 159 ? 24.708 -15.683 -66.800 1.00 42.34 159 HIS A CA 1
ATOM 1253 C C . HIS A 1 159 ? 23.294 -15.917 -67.344 1.00 42.34 159 HIS A C 1
ATOM 1255 O O . HIS A 1 159 ? 22.558 -16.779 -66.863 1.00 42.34 159 HIS A O 1
ATOM 1261 N N . GLN A 1 160 ? 22.925 -15.091 -68.323 1.00 41.53 160 GLN A N 1
ATOM 1262 C CA . GLN A 1 160 ? 21.831 -15.328 -69.255 1.00 41.53 160 GLN A CA 1
ATOM 1263 C C . GLN A 1 160 ? 22.111 -16.581 -70.099 1.00 41.53 160 GLN A C 1
ATOM 1265 O O . GLN A 1 160 ? 23.265 -16.940 -70.327 1.00 41.53 160 GLN A O 1
ATOM 1270 N N . CYS A 1 161 ? 21.016 -17.223 -70.497 1.00 37.78 161 CYS A N 1
ATOM 1271 C CA . CYS A 1 161 ? 20.892 -18.531 -71.129 1.00 37.78 161 CYS A CA 1
ATOM 1272 C C . CYS A 1 161 ? 21.671 -18.715 -72.440 1.00 37.78 161 CYS A C 1
ATOM 1274 O O . CYS A 1 161 ? 21.832 -17.756 -73.189 1.00 37.78 161 CYS A O 1
ATOM 1276 N N . ASP A 1 162 ? 21.988 -19.980 -72.732 1.00 38.56 162 ASP A N 1
ATOM 1277 C CA . ASP A 1 162 ? 21.515 -20.694 -73.929 1.00 38.56 162 ASP A CA 1
ATOM 1278 C C . ASP A 1 162 ? 21.080 -22.112 -73.518 1.00 38.56 162 ASP A C 1
ATOM 1280 O O . ASP A 1 162 ? 21.777 -22.712 -72.663 1.00 38.56 162 ASP A O 1
#

Foldseek 3Di:
DPAPCPPPDLVVLLVVLLPDQALLSNLVSCVRHPSSVVSCFVCVLVSVVSNCVNHPCNPDCNVLVLLLQLCVLQVVDDPVVVVVVVPDPHPVDPDPCSVCVSVPDPTCVSVSVSSVVRSVVVVVVVVVVVVVVVVVVVDDPDDPPPPPVVVPPPDDDPDDDD

Organism: Aspergillus flavus (strain ATCC 200026 / FGSC A1120 / IAM 13836 / NRRL 3357 / JCM 12722 / SRRC 167) (NCBI:txid332952)

Secondary structure (DSSP, 8-state):
---TTTTS-HHHHHHHHHT-SSHHHHHHHHHH-HHHHHHHHHHHHHHHHHHHHH-GGGTTHHHHHHHHHHHHHTT-S-HHHHHHHHH-SS--SPPHHHHTHHHH-SSSHHHHHHHHHHHHHHHHHHHHHHHHHHHHHHSPP------GGGSSS---------

pLDDT: mean 84.97, std 16.87, range [37.78, 98.44]

Radius of gyration: 26.18 Å; chains: 1; bounding box: 52×46×89 Å